Protein AF-J4UZ03-F1 (afdb_monomer_lite)

Foldseek 3Di:
DPVVVVVVVVVVVVVVPPDPPPPVPFPDKFWKWKDDFPDPDIWIWMWGHDPFKIKTFTQDPPPGTAKIWMAGLQQDIDIDGDPCPPVPPPSVVRSDNVVVVQVNCQSVQDFDWDDDPAWIWTHHSQSWIWIQGPPRGIMIMGTPDDPVVVVVVVDPPDDD

Secondary structure (DSSP, 8-state):
--HHHHHHHHHHHHHTT---------SEEEEEEEEETT-S-EEEEEEEEETTEEEEEEEETTTEEEEEEEEETTS-EEEEESSGGG----GGGG--HHHHHHHHHHHTT--EEEE-SSEEEEE-TTSEEEEEETTTEEEEEEEE--HHHHHHHTS-----

Sequence (160 aa):
MTKYYLLIFYFFLLVSCVSSSNFTKSELNYNAKIKIFDETDIIKSNISVFQNRIIIQFYEYIVGNLAKIELYDDGNILIDGIDIKNIDFEVNNFSNKKYFQVLNSCLRKNTEEYSDEKLSINCNDHGDINFDINDLGQIKIKLVISKKLERKDKTPSAAK

Structure (mmCIF, N/CA/C/O backbone):
data_AF-J4UZ03-F1
#
_entry.id   AF-J4UZ03-F1
#
loop_
_atom_site.group_PDB
_atom_site.id
_atom_site.type_symbol
_atom_site.label_atom_id
_atom_site.label_alt_id
_atom_site.label_comp_id
_atom_site.label_asym_id
_atom_site.label_entity_id
_atom_site.label_seq_id
_atom_site.pdbx_PDB_ins_code
_atom_site.Cartn_x
_atom_site.Cartn_y
_atom_site.Cartn_z
_atom_site.occupancy
_atom_site.B_iso_or_equiv
_atom_site.auth_seq_id
_atom_site.auth_comp_id
_atom_site.auth_asym_id
_atom_site.auth_atom_id
_atom_site.pdbx_PDB_model_num
ATOM 1 N N . MET A 1 1 ? 15.826 60.351 15.106 1.00 49.81 1 MET A N 1
ATOM 2 C CA . MET A 1 1 ? 16.074 59.120 14.318 1.00 49.81 1 MET A CA 1
ATOM 3 C C . MET A 1 1 ? 15.854 57.825 15.116 1.00 49.81 1 MET A C 1
ATOM 5 O O . MET A 1 1 ? 16.339 56.783 14.712 1.00 49.81 1 MET A O 1
ATOM 9 N N . THR A 1 2 ? 15.082 57.837 16.210 1.00 49.12 2 THR A N 1
ATOM 10 C CA . THR A 1 2 ? 14.921 56.661 17.098 1.00 49.12 2 THR A CA 1
ATOM 11 C C . THR A 1 2 ? 13.547 55.986 16.986 1.00 49.12 2 THR A C 1
ATOM 13 O O . THR A 1 2 ? 13.353 54.901 17.514 1.00 49.12 2 THR A O 1
ATOM 16 N N . LYS A 1 3 ? 12.588 56.600 16.273 1.00 44.41 3 LYS A N 1
ATOM 17 C CA . LYS A 1 3 ? 11.202 56.104 16.166 1.00 44.41 3 LYS A CA 1
ATOM 18 C C . LYS A 1 3 ? 10.984 55.035 15.082 1.00 44.41 3 LYS A C 1
ATOM 20 O O . LYS A 1 3 ? 10.017 54.294 15.175 1.00 44.41 3 LYS A O 1
ATOM 25 N N . TYR A 1 4 ? 11.881 54.911 14.098 1.00 49.69 4 TYR A N 1
ATOM 26 C CA . TYR A 1 4 ? 11.724 53.946 12.997 1.00 49.69 4 TYR A CA 1
ATOM 27 C C . TYR A 1 4 ? 12.296 52.552 13.306 1.00 49.69 4 TYR A C 1
ATOM 29 O O . TYR A 1 4 ? 11.812 51.563 12.766 1.00 49.69 4 TYR A O 1
ATOM 37 N N . TYR A 1 5 ? 13.260 52.444 14.229 1.00 52.75 5 TYR A N 1
ATOM 38 C CA . TYR A 1 5 ? 13.859 51.155 14.602 1.00 52.75 5 TYR A CA 1
ATOM 39 C C . TYR A 1 5 ? 12.892 50.244 15.374 1.00 52.75 5 TYR A C 1
ATOM 41 O O . TYR A 1 5 ? 12.889 49.036 15.159 1.00 52.75 5 TYR A O 1
ATOM 49 N N . LEU A 1 6 ? 12.013 50.821 16.204 1.00 51.47 6 LEU A N 1
ATOM 50 C CA . LEU A 1 6 ? 10.967 50.077 16.922 1.00 51.47 6 LEU A CA 1
ATOM 51 C C . LEU A 1 6 ? 9.916 49.478 15.974 1.00 51.47 6 LEU A C 1
ATOM 53 O O . LEU A 1 6 ? 9.405 48.392 16.229 1.00 51.47 6 LEU A O 1
ATOM 57 N N . LEU A 1 7 ? 9.638 50.152 14.855 1.00 53.47 7 LEU A N 1
ATOM 58 C CA . LEU A 1 7 ? 8.670 49.706 13.849 1.00 53.47 7 LEU A CA 1
ATOM 59 C C . LEU A 1 7 ? 9.213 48.544 13.002 1.00 53.47 7 LEU A C 1
ATOM 61 O O . LEU A 1 7 ? 8.476 47.612 12.694 1.00 53.47 7 LEU A O 1
ATOM 65 N N . ILE A 1 8 ? 10.516 48.549 12.705 1.00 57.62 8 ILE A N 1
ATOM 66 C CA . ILE A 1 8 ? 11.193 47.445 12.005 1.00 57.62 8 ILE A CA 1
ATOM 67 C C . ILE A 1 8 ? 11.285 46.204 12.907 1.00 57.62 8 ILE A C 1
ATOM 69 O O . ILE A 1 8 ? 11.026 45.092 12.448 1.00 57.62 8 ILE A O 1
ATOM 73 N N . PHE A 1 9 ? 11.569 46.379 14.203 1.00 53.56 9 PHE A N 1
ATOM 74 C CA . PHE A 1 9 ? 11.602 45.267 15.163 1.00 53.56 9 PHE A CA 1
ATOM 75 C C . PHE A 1 9 ? 10.222 44.620 15.375 1.00 53.56 9 PHE A C 1
ATOM 77 O O . PHE A 1 9 ? 10.131 43.401 15.509 1.00 53.56 9 PHE A O 1
ATOM 84 N N . TYR A 1 10 ? 9.143 45.411 15.348 1.00 53.78 10 TYR A N 1
ATOM 85 C CA . TYR A 1 10 ? 7.772 44.892 15.438 1.00 53.78 10 TYR A CA 1
ATOM 86 C C . TYR A 1 10 ? 7.358 44.117 14.177 1.00 53.78 10 TYR A C 1
ATOM 88 O O . TYR A 1 10 ? 6.651 43.116 14.272 1.00 53.78 10 TYR A O 1
ATOM 96 N N . PHE A 1 11 ? 7.853 44.522 13.000 1.00 54.53 11 PHE A N 1
ATOM 97 C CA . PHE A 1 11 ? 7.606 43.803 11.749 1.00 54.53 11 PHE A CA 1
ATOM 98 C C . PHE A 1 11 ? 8.261 42.412 11.763 1.00 54.53 11 PHE A C 1
ATOM 100 O O . PHE A 1 11 ? 7.598 41.431 11.445 1.00 54.53 11 PHE A O 1
ATOM 107 N N . PHE A 1 12 ? 9.511 42.283 12.229 1.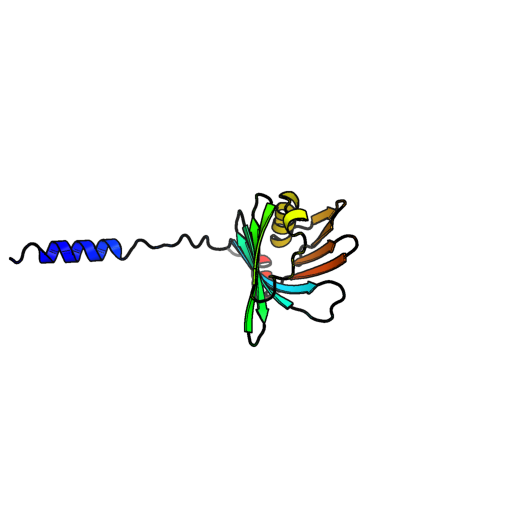00 53.38 12 PHE A N 1
ATOM 108 C CA . PHE A 1 12 ? 10.207 40.985 12.301 1.00 53.38 12 PHE A CA 1
ATOM 109 C C . PHE A 1 12 ? 9.586 39.987 13.299 1.00 53.38 12 PHE A C 1
ATOM 111 O O . PHE A 1 12 ? 9.639 38.774 13.070 1.00 53.38 12 PHE A O 1
ATOM 118 N N . LEU A 1 13 ? 8.941 40.469 14.367 1.00 52.00 13 LEU A N 1
ATOM 119 C CA . LEU A 1 13 ? 8.232 39.608 15.323 1.00 52.00 13 LEU A CA 1
ATOM 120 C C . LEU A 1 13 ? 6.932 39.017 14.749 1.00 52.00 13 LEU A C 1
ATOM 122 O O . LEU A 1 13 ? 6.543 37.924 15.153 1.00 52.00 13 LEU A O 1
ATOM 126 N N . LEU A 1 14 ? 6.294 39.680 13.776 1.00 49.75 14 LEU A N 1
ATOM 127 C CA . LEU A 1 14 ? 5.058 39.195 13.146 1.00 49.75 14 LEU A CA 1
ATOM 128 C C . LEU A 1 14 ? 5.301 38.213 11.986 1.00 49.75 14 LEU A C 1
ATOM 130 O O . LEU A 1 14 ? 4.436 37.384 11.715 1.00 49.75 14 LEU A O 1
ATOM 134 N N . VAL A 1 15 ? 6.470 38.241 11.331 1.00 51.41 15 VAL A N 1
ATOM 135 C CA . VAL A 1 15 ? 6.795 37.278 10.249 1.00 51.41 15 VAL A CA 1
ATOM 136 C C . VAL A 1 15 ? 7.343 35.948 10.789 1.00 51.41 15 VAL A C 1
ATOM 138 O O . VAL A 1 15 ? 7.344 34.941 10.088 1.00 51.41 15 VAL A O 1
ATOM 141 N N . SER A 1 16 ? 7.743 35.890 12.063 1.00 41.09 16 SER A N 1
ATOM 142 C CA . SER A 1 16 ? 8.306 34.673 12.672 1.00 41.09 16 SER A CA 1
ATOM 143 C C . SER A 1 16 ? 7.257 33.616 13.060 1.00 41.09 16 SER A C 1
ATOM 145 O O . SER A 1 16 ? 7.602 32.605 13.665 1.00 41.09 16 SER A O 1
ATOM 147 N N . CYS A 1 17 ? 5.980 33.813 12.710 1.00 52.84 17 CYS A N 1
ATOM 148 C CA . CYS A 1 17 ? 4.906 32.870 13.025 1.00 52.84 17 CYS A CA 1
ATOM 149 C C . CYS A 1 17 ? 3.931 32.652 11.857 1.00 52.84 17 CYS A C 1
ATOM 151 O O . CYS A 1 17 ? 2.730 32.560 12.068 1.00 52.84 17 CYS A O 1
ATOM 153 N N . VAL A 1 18 ? 4.411 32.568 10.611 1.00 51.94 18 VAL A N 1
ATOM 154 C CA . VAL A 1 18 ? 3.607 32.008 9.506 1.00 51.94 18 VAL A CA 1
ATOM 155 C C . VAL A 1 18 ? 4.496 31.184 8.575 1.00 51.94 18 VAL A C 1
ATOM 157 O O . VAL A 1 18 ? 4.802 31.554 7.449 1.00 51.94 18 VAL A O 1
ATOM 160 N N . SER A 1 19 ? 4.915 30.020 9.057 1.00 42.09 19 SER A N 1
ATOM 161 C CA . SER A 1 19 ? 5.016 28.843 8.191 1.00 42.09 19 SER A CA 1
ATOM 162 C C . SER A 1 19 ? 4.698 27.595 9.006 1.00 42.09 19 SER A C 1
ATOM 164 O O . SER A 1 19 ? 5.466 26.642 9.097 1.00 42.09 19 SER A O 1
ATOM 166 N N . SER A 1 20 ? 3.488 27.554 9.569 1.00 46.72 20 SER A N 1
ATOM 167 C CA . SER A 1 20 ? 2.803 26.269 9.625 1.00 46.72 20 SER A CA 1
ATOM 168 C C . SER A 1 20 ? 2.554 25.869 8.172 1.00 46.72 20 SER A C 1
ATOM 170 O O . SER A 1 20 ? 1.490 26.126 7.609 1.00 46.72 20 SER A O 1
ATOM 172 N N . SER A 1 21 ? 3.574 25.291 7.526 1.00 40.78 21 SER A N 1
ATOM 173 C CA . SER A 1 21 ? 3.307 24.348 6.452 1.00 40.78 21 SER A CA 1
ATOM 174 C C . SER A 1 21 ? 2.212 23.451 7.010 1.00 40.78 21 SER A C 1
ATOM 176 O O . SER A 1 21 ? 2.337 22.943 8.128 1.00 40.78 21 SER A O 1
ATOM 178 N N . ASN A 1 22 ? 1.079 23.387 6.317 1.00 35.69 22 ASN A N 1
ATOM 179 C CA . ASN A 1 22 ? 0.013 22.465 6.657 1.00 35.69 22 ASN A CA 1
ATOM 180 C C . ASN A 1 22 ? 0.575 21.060 6.432 1.00 35.69 22 ASN A C 1
ATOM 182 O O . ASN A 1 22 ? 0.292 20.413 5.429 1.00 35.69 22 ASN A O 1
ATOM 186 N N . PHE A 1 23 ? 1.417 20.601 7.355 1.00 43.50 23 PHE A N 1
ATOM 187 C CA . PHE A 1 23 ? 1.673 19.205 7.594 1.00 43.50 23 PHE A CA 1
ATOM 188 C C . PHE A 1 23 ? 0.330 18.708 8.099 1.00 43.50 23 PHE A C 1
ATOM 190 O O . PHE A 1 23 ? 0.036 18.737 9.296 1.00 43.50 23 PHE A O 1
ATOM 197 N N . THR A 1 24 ? -0.552 18.364 7.159 1.00 50.72 24 THR A N 1
ATOM 198 C CA . THR A 1 24 ? -1.700 17.523 7.452 1.00 50.72 24 THR A CA 1
ATOM 199 C C . THR A 1 24 ? -1.086 16.370 8.217 1.00 50.72 24 THR A C 1
ATOM 201 O O . THR A 1 24 ? -0.210 15.687 7.700 1.00 50.72 24 THR A O 1
ATOM 204 N N . LYS A 1 25 ? -1.376 16.260 9.510 1.00 61.06 25 LYS A N 1
ATOM 205 C CA . LYS A 1 25 ? -0.831 15.170 10.306 1.00 61.06 25 LYS A CA 1
ATOM 206 C C . LYS A 1 25 ? -1.493 13.910 9.770 1.00 61.06 25 LYS A C 1
ATOM 208 O O . LYS A 1 25 ? -2.712 13.894 9.626 1.00 61.06 25 LYS A O 1
ATOM 213 N N . SER A 1 26 ? -0.710 12.891 9.439 1.00 66.31 26 SER A N 1
ATOM 214 C CA . SER A 1 26 ? -1.286 11.612 9.034 1.00 66.31 26 SER A CA 1
ATOM 215 C C . SER A 1 26 ? -2.159 11.086 10.162 1.00 66.31 26 SER A C 1
ATOM 217 O O . SER A 1 26 ? -1.768 11.107 11.334 1.00 66.31 26 SER A O 1
ATOM 219 N N . GLU A 1 27 ? -3.358 10.646 9.799 1.00 81.12 27 GLU A N 1
ATOM 220 C CA . GLU A 1 27 ? -4.302 10.047 10.737 1.00 81.12 27 GLU A CA 1
ATOM 221 C C . GLU A 1 27 ? -3.740 8.729 11.262 1.00 81.12 27 GLU A C 1
ATOM 223 O O . GLU A 1 27 ? -3.836 8.435 12.453 1.00 81.12 27 GLU A O 1
ATOM 228 N N . LEU A 1 28 ? -3.106 7.961 10.372 1.00 87.25 28 LEU A N 1
ATOM 229 C CA . LEU A 1 28 ? -2.514 6.665 10.674 1.00 87.25 28 LEU A CA 1
ATOM 230 C C . LEU A 1 28 ? -1.108 6.586 10.081 1.00 87.25 28 LEU A C 1
ATOM 232 O O . LEU A 1 28 ? -0.855 7.079 8.982 1.00 87.25 28 LEU A O 1
ATOM 236 N N . ASN A 1 29 ? -0.195 5.948 10.812 1.00 88.94 29 ASN A N 1
ATOM 237 C CA . ASN A 1 29 ? 1.141 5.623 10.324 1.00 88.94 29 ASN A CA 1
ATOM 238 C C . ASN A 1 29 ? 1.479 4.185 10.691 1.00 88.94 29 AS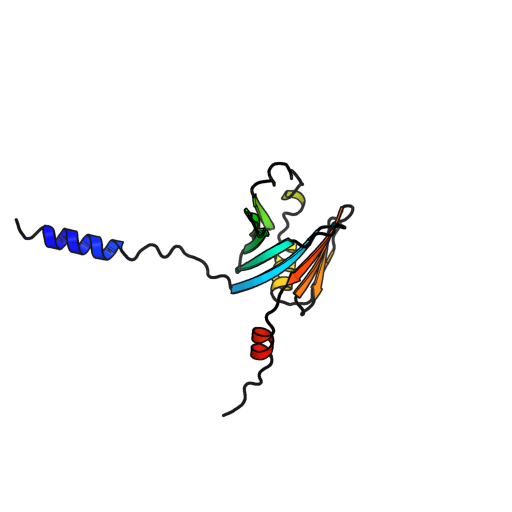N A C 1
ATOM 240 O O . ASN A 1 29 ? 1.387 3.802 11.861 1.00 88.94 29 ASN A O 1
ATOM 244 N N . TYR A 1 30 ? 1.928 3.424 9.704 1.00 89.19 30 TYR A N 1
ATOM 245 C CA . TYR A 1 30 ? 2.344 2.041 9.858 1.00 89.19 30 TYR A CA 1
ATOM 246 C C . TYR A 1 30 ? 3.777 1.880 9.383 1.00 89.19 30 TYR A C 1
ATOM 248 O O . TYR A 1 30 ? 4.157 2.419 8.353 1.00 89.19 30 TYR A O 1
ATOM 256 N N . ASN A 1 31 ? 4.559 1.077 10.094 1.00 90.81 31 ASN A N 1
ATOM 257 C CA . ASN A 1 31 ? 5.667 0.394 9.438 1.00 90.81 31 ASN A CA 1
ATOM 258 C C . ASN A 1 31 ? 5.082 -0.832 8.737 1.00 90.81 31 ASN A C 1
ATOM 260 O O . ASN A 1 31 ? 4.161 -1.448 9.271 1.00 90.81 31 ASN A O 1
ATOM 264 N N . ALA A 1 32 ? 5.599 -1.202 7.577 1.00 91.19 32 ALA A N 1
ATOM 265 C CA . ALA A 1 32 ? 5.113 -2.338 6.814 1.00 91.19 32 ALA A CA 1
ATOM 266 C C . ALA A 1 32 ? 6.268 -3.132 6.197 1.00 91.19 32 ALA A C 1
ATOM 268 O O . ALA A 1 32 ? 7.402 -2.661 6.065 1.00 91.19 32 ALA A O 1
ATOM 269 N N . LYS A 1 33 ? 5.964 -4.385 5.874 1.00 90.88 33 LYS A N 1
ATOM 270 C CA . LYS A 1 33 ? 6.811 -5.278 5.087 1.00 90.88 33 LYS A CA 1
ATOM 271 C C . LYS A 1 33 ? 6.068 -5.597 3.802 1.00 90.88 33 LYS A C 1
ATOM 273 O O . LYS A 1 33 ? 4.933 -6.064 3.876 1.00 90.88 33 LYS A O 1
ATOM 278 N N . ILE A 1 34 ? 6.698 -5.334 2.668 1.00 88.56 34 ILE A N 1
ATOM 279 C CA . ILE A 1 34 ? 6.119 -5.531 1.344 1.00 88.56 34 ILE A CA 1
ATOM 280 C C . ILE A 1 34 ? 6.921 -6.615 0.634 1.00 88.56 34 ILE A C 1
ATOM 282 O O . ILE A 1 34 ? 8.147 -6.543 0.575 1.00 88.56 34 ILE A O 1
ATOM 286 N N . LYS A 1 35 ? 6.217 -7.626 0.133 1.00 86.62 35 LYS A N 1
ATOM 287 C CA . LYS A 1 35 ? 6.746 -8.645 -0.772 1.00 86.62 35 LYS A CA 1
ATOM 288 C C . LYS A 1 35 ? 6.115 -8.416 -2.141 1.00 86.62 35 LYS A C 1
ATOM 290 O O . LYS A 1 35 ? 4.891 -8.310 -2.212 1.00 86.62 35 LYS A O 1
ATOM 295 N N . ILE A 1 36 ? 6.925 -8.323 -3.187 1.00 82.25 36 ILE A N 1
ATOM 296 C CA . ILE A 1 36 ? 6.466 -8.076 -4.557 1.00 82.25 36 ILE A CA 1
ATOM 297 C C . ILE A 1 36 ? 6.688 -9.358 -5.366 1.00 82.25 36 ILE A C 1
ATOM 299 O O . ILE A 1 36 ? 7.785 -9.904 -5.370 1.00 82.25 36 ILE A O 1
ATOM 303 N N . PHE A 1 37 ? 5.634 -9.853 -6.009 1.00 80.94 37 PHE A N 1
ATOM 304 C CA . PHE A 1 37 ? 5.628 -11.074 -6.817 1.00 80.94 37 PHE A CA 1
ATOM 305 C C . PHE A 1 37 ? 6.257 -12.284 -6.091 1.00 80.94 37 PHE A C 1
ATOM 307 O O . PHE A 1 37 ? 6.116 -12.463 -4.872 1.00 80.94 37 PHE A O 1
ATOM 314 N N . ASP A 1 38 ? 6.941 -13.140 -6.848 1.00 69.56 38 ASP A N 1
ATOM 315 C CA . ASP A 1 38 ? 7.650 -14.314 -6.338 1.00 69.56 38 ASP A CA 1
ATOM 316 C C . ASP A 1 38 ? 9.068 -14.002 -5.835 1.00 69.56 38 ASP A C 1
ATOM 318 O O . ASP A 1 38 ? 9.828 -14.920 -5.518 1.00 69.56 38 ASP A O 1
ATOM 322 N N . GLU A 1 39 ? 9.431 -12.724 -5.692 1.00 73.25 39 GLU A N 1
ATOM 323 C CA . GLU A 1 39 ? 10.748 -12.337 -5.190 1.00 73.25 39 GLU A CA 1
ATOM 324 C C . GLU A 1 39 ? 10.959 -12.804 -3.744 1.00 73.25 39 GLU A C 1
ATOM 326 O O . GLU A 1 39 ? 10.043 -12.837 -2.917 1.00 73.25 39 GLU A O 1
ATOM 331 N N . THR A 1 40 ? 12.190 -13.186 -3.409 1.00 71.31 40 THR A N 1
ATOM 332 C CA . THR A 1 40 ? 12.547 -13.581 -2.039 1.00 71.31 40 THR A CA 1
ATOM 333 C C . THR A 1 40 ? 12.655 -12.392 -1.095 1.00 71.31 40 THR A C 1
ATOM 335 O O . THR A 1 40 ? 12.542 -12.558 0.124 1.00 71.31 40 THR A O 1
ATOM 338 N N . ASP A 1 41 ? 12.866 -11.203 -1.648 1.00 76.62 41 ASP A N 1
ATOM 339 C CA . ASP A 1 41 ? 13.223 -10.027 -0.881 1.00 76.62 41 ASP A CA 1
ATOM 340 C C . ASP A 1 41 ? 11.990 -9.369 -0.258 1.00 76.62 41 ASP A C 1
ATOM 342 O O . ASP A 1 41 ? 10.912 -9.260 -0.844 1.00 76.62 41 ASP A O 1
ATOM 346 N N . ILE A 1 42 ? 12.146 -8.953 0.999 1.00 82.69 42 ILE A N 1
ATOM 347 C CA . ILE A 1 42 ? 11.108 -8.255 1.755 1.00 82.69 42 ILE A CA 1
ATOM 348 C C . ILE A 1 42 ? 11.555 -6.815 1.938 1.00 82.69 42 ILE A C 1
ATOM 350 O O . ILE A 1 42 ? 12.484 -6.528 2.701 1.00 82.69 42 ILE A O 1
ATOM 354 N N . ILE A 1 43 ? 10.830 -5.904 1.302 1.00 83.69 43 ILE A N 1
ATOM 355 C CA . ILE A 1 43 ? 11.117 -4.477 1.336 1.00 83.69 43 ILE A CA 1
ATOM 356 C C . ILE A 1 43 ? 10.422 -3.865 2.551 1.00 83.69 43 ILE A C 1
ATOM 358 O O . ILE A 1 43 ? 9.235 -4.091 2.807 1.00 83.69 43 ILE A O 1
ATOM 362 N N . LYS A 1 44 ? 11.162 -3.090 3.344 1.00 87.31 44 LYS A N 1
ATOM 363 C CA . LYS A 1 44 ? 10.589 -2.350 4.474 1.00 87.31 44 LYS A CA 1
ATOM 364 C C . LYS A 1 44 ? 10.029 -1.024 3.982 1.00 87.31 44 LYS A C 1
ATOM 366 O O . LYS A 1 44 ? 10.680 -0.314 3.217 1.00 87.31 44 LYS A O 1
ATOM 371 N N . SER A 1 45 ? 8.857 -0.662 4.483 1.00 88.38 45 SER A N 1
ATOM 372 C CA . SER A 1 45 ? 8.210 0.599 4.144 1.00 88.38 45 SER A CA 1
ATOM 373 C C . SER A 1 45 ? 7.538 1.256 5.346 1.00 88.38 45 SER A C 1
ATOM 375 O O . SER A 1 45 ? 7.340 0.645 6.401 1.00 88.38 45 SER A O 1
ATOM 377 N N . ASN A 1 46 ? 7.201 2.528 5.185 1.00 91.44 46 ASN A N 1
ATOM 378 C CA . ASN A 1 46 ? 6.315 3.278 6.058 1.00 91.44 46 ASN A CA 1
ATOM 379 C C . ASN A 1 46 ? 5.100 3.693 5.233 1.00 91.44 46 ASN A C 1
ATOM 381 O O . ASN A 1 46 ? 5.247 4.136 4.094 1.00 91.44 46 ASN A O 1
ATOM 385 N N . ILE A 1 47 ? 3.915 3.513 5.802 1.00 92.44 47 ILE A N 1
ATOM 386 C CA . ILE A 1 47 ? 2.648 3.867 5.179 1.00 92.44 47 ILE A CA 1
ATOM 387 C C . ILE A 1 47 ? 1.990 4.947 6.027 1.00 92.44 47 ILE A C 1
ATOM 389 O O . ILE A 1 47 ? 1.619 4.691 7.175 1.00 92.44 47 ILE A O 1
ATOM 393 N N . SER A 1 48 ? 1.818 6.132 5.453 1.00 93.06 48 SER A N 1
ATOM 394 C CA . SER A 1 48 ? 1.105 7.255 6.061 1.00 93.06 48 SER A CA 1
ATOM 395 C C . SER A 1 48 ? -0.248 7.442 5.387 1.00 93.06 48 SER A C 1
ATOM 397 O O . SER A 1 48 ? -0.321 7.617 4.172 1.00 93.06 48 SER A O 1
ATOM 399 N N . VAL A 1 49 ? -1.318 7.444 6.179 1.00 92.25 49 VAL A N 1
ATOM 400 C CA . VAL A 1 49 ? -2.697 7.586 5.696 1.00 92.25 49 VAL A CA 1
ATOM 401 C C . VAL A 1 49 ? -3.255 8.936 6.120 1.00 92.25 49 VAL A C 1
ATOM 403 O O . VAL A 1 49 ? -3.226 9.299 7.299 1.00 92.25 49 VAL A O 1
ATOM 406 N N . PHE A 1 50 ? -3.784 9.662 5.148 1.00 92.19 50 PHE A N 1
ATOM 407 C CA . PHE A 1 50 ? -4.505 10.920 5.287 1.00 92.19 50 PHE A CA 1
ATOM 408 C C . PHE A 1 50 ? -5.921 10.735 4.738 1.00 92.19 50 PHE A C 1
ATOM 410 O O . PHE A 1 50 ? -6.208 9.757 4.049 1.00 92.19 50 PHE A O 1
ATOM 417 N N . GLN A 1 51 ? -6.807 11.693 5.001 1.00 88.00 51 GLN A N 1
ATOM 418 C CA . GLN A 1 51 ? -8.184 11.645 4.511 1.00 88.00 51 GLN A CA 1
ATOM 419 C C . GLN A 1 51 ? -8.278 11.461 2.985 1.00 88.00 51 GLN A C 1
ATOM 421 O O . GLN A 1 51 ? -9.104 10.686 2.511 1.00 88.00 51 GLN A O 1
ATOM 426 N N . ASN A 1 52 ? -7.422 12.155 2.233 1.00 91.44 52 ASN A N 1
ATOM 427 C CA . ASN A 1 52 ? -7.455 12.229 0.771 1.00 91.44 52 ASN A CA 1
ATOM 428 C C . ASN A 1 52 ? -6.212 11.632 0.090 1.00 91.44 52 ASN A C 1
ATOM 430 O O . ASN A 1 52 ? -6.025 11.798 -1.112 1.00 91.44 52 ASN A O 1
ATOM 434 N N . ARG A 1 53 ? -5.311 11.009 0.860 1.00 93.81 53 ARG A N 1
ATOM 435 C CA . ARG A 1 53 ? -4.020 10.551 0.344 1.00 93.81 53 ARG A CA 1
ATOM 436 C C . ARG A 1 53 ? -3.453 9.395 1.156 1.00 93.81 53 ARG A C 1
ATOM 438 O O . ARG A 1 53 ? -3.552 9.386 2.379 1.00 93.81 53 ARG A O 1
ATOM 445 N N . ILE A 1 54 ? -2.778 8.472 0.490 1.00 93.62 54 ILE A N 1
ATOM 446 C CA . ILE A 1 54 ? -1.949 7.425 1.090 1.00 93.62 54 ILE A CA 1
ATOM 447 C C . ILE A 1 54 ? -0.530 7.604 0.560 1.00 93.62 54 ILE A C 1
ATOM 449 O O . ILE A 1 54 ? -0.343 7.777 -0.639 1.00 93.62 54 ILE A O 1
ATOM 453 N N . ILE A 1 55 ? 0.468 7.562 1.437 1.00 92.06 55 ILE A N 1
ATOM 454 C CA . ILE A 1 55 ? 1.884 7.606 1.058 1.00 92.06 55 ILE A CA 1
ATOM 455 C C . ILE A 1 55 ? 2.542 6.305 1.498 1.00 92.06 55 ILE A C 1
ATOM 457 O O . ILE A 1 55 ? 2.480 5.968 2.678 1.00 92.06 55 ILE A O 1
ATOM 461 N N . ILE A 1 56 ? 3.207 5.613 0.577 1.00 90.62 56 ILE A N 1
ATOM 462 C CA . ILE A 1 56 ? 4.035 4.434 0.838 1.00 90.62 56 ILE A CA 1
ATOM 463 C C . ILE A 1 56 ? 5.486 4.811 0.539 1.00 90.62 56 ILE A C 1
ATOM 465 O O . ILE A 1 56 ? 5.852 5.029 -0.612 1.00 90.62 56 ILE A O 1
ATOM 469 N N . GLN A 1 57 ? 6.314 4.897 1.575 1.00 89.44 57 GLN A N 1
ATOM 470 C CA . GLN A 1 57 ? 7.740 5.199 1.468 1.00 89.44 57 GLN A CA 1
ATOM 471 C C . GLN A 1 57 ? 8.548 3.920 1.694 1.00 89.44 57 GLN A C 1
ATOM 473 O O . GLN A 1 57 ? 8.433 3.303 2.751 1.00 89.44 57 GLN A O 1
ATOM 478 N N . PHE A 1 58 ? 9.372 3.529 0.727 1.00 85.19 58 PHE A N 1
ATOM 479 C CA . PHE A 1 58 ? 10.257 2.365 0.797 1.00 85.19 58 PHE A CA 1
ATOM 480 C C . PHE A 1 58 ? 11.660 2.775 1.251 1.00 85.19 58 PHE A C 1
ATOM 482 O O . PHE A 1 58 ? 12.158 3.839 0.863 1.00 85.19 58 PHE A O 1
ATOM 489 N N . TYR A 1 59 ? 12.303 1.915 2.046 1.00 79.88 59 TYR A N 1
ATOM 490 C CA . TYR A 1 59 ? 13.617 2.183 2.632 1.00 79.88 59 TYR A CA 1
ATOM 491 C C . TYR A 1 59 ? 14.592 1.024 2.435 1.00 79.88 59 TYR A C 1
ATOM 493 O O . TYR A 1 59 ? 14.230 -0.137 2.644 1.00 79.88 59 TYR A O 1
ATOM 501 N N . GLU A 1 60 ? 15.859 1.364 2.192 1.00 67.50 60 GLU A N 1
ATOM 502 C CA . GLU A 1 60 ? 16.994 0.450 2.340 1.00 67.50 60 GLU A CA 1
ATOM 503 C C . GLU A 1 60 ? 17.927 0.896 3.462 1.00 67.50 60 GLU A C 1
ATOM 505 O O . GLU A 1 60 ? 18.095 2.088 3.721 1.00 67.50 60 GLU A O 1
ATOM 510 N N . TYR A 1 61 ? 18.574 -0.073 4.115 1.00 53.81 61 TYR A N 1
ATOM 511 C CA . TYR A 1 61 ? 19.418 0.170 5.289 1.00 53.81 61 TYR A CA 1
ATOM 512 C C . TYR A 1 61 ? 20.610 1.099 5.003 1.00 53.81 61 TYR A C 1
ATOM 514 O O . TYR A 1 61 ? 21.054 1.809 5.901 1.00 53.81 61 TYR A O 1
ATOM 522 N N . ILE A 1 62 ? 21.121 1.097 3.768 1.00 54.00 62 ILE A N 1
ATOM 523 C CA . ILE A 1 62 ? 22.333 1.835 3.382 1.00 54.00 62 ILE A CA 1
ATOM 524 C C . ILE A 1 62 ? 21.994 3.124 2.619 1.00 54.00 62 ILE A C 1
ATOM 526 O O . ILE A 1 62 ? 22.658 4.140 2.809 1.00 54.00 62 ILE A O 1
ATOM 530 N N . VAL A 1 63 ? 20.956 3.098 1.779 1.00 55.50 63 VAL A N 1
ATOM 531 C CA . VAL A 1 63 ? 20.652 4.165 0.806 1.00 55.50 63 VAL A CA 1
ATOM 532 C C . VAL A 1 63 ? 19.619 5.174 1.337 1.00 55.50 63 VAL A C 1
ATOM 534 O O . VAL A 1 63 ? 19.536 6.299 0.850 1.00 55.50 63 VAL A O 1
ATOM 537 N N . GLY A 1 64 ? 18.854 4.823 2.378 1.00 62.25 64 GLY A N 1
ATOM 538 C CA . GLY A 1 64 ? 17.764 5.662 2.883 1.00 62.25 64 GLY A CA 1
ATOM 539 C C . GLY A 1 64 ? 16.478 5.484 2.067 1.00 62.25 64 GLY A C 1
ATOM 540 O O . GLY A 1 64 ? 16.067 4.353 1.813 1.00 62.25 64 GLY A O 1
ATOM 541 N N . ASN A 1 65 ? 15.808 6.586 1.709 1.00 63.50 65 ASN A N 1
ATOM 542 C CA . ASN A 1 65 ? 14.570 6.570 0.917 1.00 63.50 65 ASN A CA 1
ATOM 543 C C . ASN A 1 65 ? 14.847 6.070 -0.511 1.00 63.50 65 ASN A C 1
ATOM 545 O O . ASN A 1 65 ? 15.499 6.770 -1.281 1.00 63.50 65 ASN A O 1
ATOM 549 N N . LEU A 1 66 ? 14.311 4.903 -0.874 1.00 77.12 66 LEU A N 1
ATOM 550 C CA . LEU A 1 66 ? 14.461 4.328 -2.218 1.00 77.12 66 LEU A CA 1
ATOM 551 C C . LEU A 1 66 ? 13.422 4.875 -3.198 1.00 77.12 66 LEU A C 1
ATOM 553 O O . LEU A 1 66 ? 13.734 5.350 -4.291 1.00 77.12 66 LEU A O 1
ATOM 557 N N . ALA A 1 67 ? 12.168 4.770 -2.773 1.00 81.88 67 ALA A N 1
ATOM 558 C CA . ALA A 1 67 ? 10.989 4.980 -3.587 1.00 81.88 67 ALA A CA 1
ATOM 559 C C . ALA A 1 67 ? 9.854 5.503 -2.712 1.00 81.88 67 ALA A C 1
ATOM 561 O O . ALA A 1 67 ? 9.765 5.170 -1.526 1.00 81.88 67 ALA A O 1
ATOM 562 N N . LYS A 1 68 ? 8.968 6.293 -3.301 1.00 85.88 68 LYS A N 1
ATOM 563 C CA . LYS A 1 68 ? 7.772 6.839 -2.678 1.00 85.88 68 LYS A CA 1
ATOM 564 C C . LYS A 1 68 ? 6.620 6.724 -3.662 1.00 85.88 68 LYS A C 1
ATOM 566 O O . LYS A 1 68 ? 6.741 7.168 -4.796 1.00 85.88 68 LYS A O 1
ATOM 571 N N . ILE A 1 69 ? 5.514 6.152 -3.209 1.00 87.81 69 ILE A N 1
ATOM 572 C CA . ILE A 1 69 ? 4.254 6.101 -3.949 1.00 87.81 69 ILE A CA 1
ATOM 573 C C . ILE A 1 69 ? 3.235 6.941 -3.184 1.00 87.81 69 ILE A C 1
ATOM 575 O O . ILE A 1 69 ? 3.051 6.746 -1.982 1.00 87.81 69 ILE A O 1
ATOM 579 N N . GLU A 1 70 ? 2.568 7.863 -3.867 1.00 90.62 70 GLU A N 1
ATOM 580 C CA . GLU A 1 70 ? 1.429 8.616 -3.346 1.00 90.62 70 GLU A CA 1
ATOM 581 C C . GLU A 1 70 ? 0.173 8.227 -4.122 1.00 90.62 70 GLU A C 1
ATOM 583 O O . GLU A 1 70 ? 0.146 8.347 -5.341 1.00 90.62 70 GLU A O 1
ATOM 588 N N . LEU A 1 71 ? -0.868 7.777 -3.421 1.00 91.06 71 LEU A N 1
ATOM 589 C CA . LEU A 1 71 ? -2.191 7.530 -3.989 1.00 91.06 71 LEU A CA 1
ATOM 590 C C . LEU A 1 71 ? -3.165 8.579 -3.466 1.00 91.06 71 LEU A C 1
ATOM 592 O O . LEU A 1 71 ? -3.239 8.792 -2.254 1.00 91.06 71 LEU A O 1
ATOM 596 N N . TYR A 1 72 ? -3.930 9.189 -4.357 1.00 92.50 72 TYR A N 1
ATOM 597 C CA . TYR A 1 72 ? -4.912 10.222 -4.042 1.00 92.50 72 TYR A CA 1
ATOM 598 C C . TYR A 1 72 ? -6.342 9.682 -4.139 1.00 92.50 72 TYR A C 1
ATOM 600 O O . TYR A 1 72 ? -6.609 8.670 -4.789 1.00 92.50 72 TYR A O 1
ATOM 608 N N . ASP A 1 73 ? -7.276 10.352 -3.471 1.00 91.38 73 ASP A N 1
ATOM 609 C CA . ASP A 1 73 ? -8.686 9.953 -3.386 1.00 91.38 73 ASP A CA 1
ATOM 610 C C . ASP A 1 73 ? -9.489 10.104 -4.683 1.00 91.38 73 ASP A C 1
ATOM 612 O O . ASP A 1 73 ? -10.587 9.552 -4.811 1.00 91.38 73 ASP A O 1
ATOM 616 N N . ASP A 1 74 ? -8.938 10.819 -5.654 1.00 90.19 74 ASP A N 1
ATOM 617 C CA . ASP A 1 74 ? -9.402 10.862 -7.037 1.00 90.19 74 ASP A CA 1
ATOM 618 C C . ASP A 1 74 ? -8.898 9.673 -7.878 1.00 90.19 74 ASP A C 1
ATOM 620 O O . ASP A 1 74 ? -9.381 9.464 -8.990 1.00 90.19 74 ASP A O 1
ATOM 624 N N . GLY A 1 75 ? -8.005 8.846 -7.326 1.00 84.81 75 GLY A N 1
ATOM 625 C CA . GLY A 1 75 ? -7.394 7.698 -7.990 1.00 84.81 75 GLY A CA 1
ATOM 626 C C . GLY A 1 75 ? -6.042 7.994 -8.637 1.00 84.81 75 GLY A C 1
ATOM 627 O O . GLY A 1 75 ? -5.439 7.070 -9.180 1.00 84.81 75 GLY A O 1
ATOM 628 N N . ASN A 1 76 ? -5.543 9.232 -8.580 1.00 88.06 76 ASN A N 1
ATOM 629 C CA . ASN A 1 76 ? -4.228 9.568 -9.116 1.00 88.06 76 ASN A CA 1
ATOM 630 C C . ASN A 1 76 ? -3.114 8.891 -8.313 1.00 88.06 76 ASN A C 1
ATOM 632 O O . ASN A 1 76 ? -3.194 8.766 -7.087 1.00 88.06 76 ASN A O 1
ATOM 636 N N . ILE A 1 77 ? -2.057 8.476 -9.012 1.00 86.62 77 ILE A N 1
ATOM 637 C CA . ILE A 1 77 ? -0.885 7.837 -8.415 1.00 86.62 77 ILE A CA 1
ATOM 638 C C . ILE A 1 77 ? 0.358 8.610 -8.853 1.00 86.62 77 ILE A C 1
ATOM 640 O O . ILE A 1 77 ? 0.573 8.818 -10.045 1.00 86.62 77 ILE A O 1
ATOM 644 N N . LEU A 1 78 ? 1.179 9.028 -7.893 1.00 86.12 78 LEU A N 1
ATOM 645 C CA . LEU A 1 78 ? 2.489 9.629 -8.133 1.00 86.12 78 LEU A CA 1
ATOM 646 C C . LEU A 1 78 ? 3.570 8.701 -7.601 1.00 86.12 78 LEU A C 1
ATOM 648 O O . LEU A 1 78 ? 3.423 8.136 -6.516 1.00 86.12 78 LEU A O 1
ATOM 652 N N . ILE A 1 79 ? 4.656 8.555 -8.354 1.00 82.00 79 ILE A N 1
ATOM 653 C CA . ILE A 1 79 ? 5.783 7.721 -7.955 1.00 82.00 79 ILE A CA 1
ATOM 654 C C . ILE A 1 79 ? 7.083 8.505 -8.115 1.00 82.00 79 ILE A C 1
ATOM 656 O O . ILE A 1 79 ? 7.405 8.961 -9.207 1.00 82.00 79 ILE A O 1
ATOM 660 N N . ASP A 1 80 ? 7.845 8.602 -7.028 1.00 79.62 80 ASP A N 1
ATOM 661 C CA . ASP A 1 80 ? 9.161 9.239 -6.975 1.00 79.62 80 ASP A CA 1
ATOM 662 C C . ASP A 1 80 ? 10.210 8.223 -6.497 1.00 79.62 80 ASP A C 1
ATOM 664 O O . ASP A 1 80 ? 9.983 7.509 -5.521 1.00 79.62 80 ASP A O 1
ATOM 668 N N . GLY A 1 81 ? 11.388 8.151 -7.121 1.00 69.25 81 GLY A N 1
ATOM 669 C CA . GLY A 1 81 ? 12.461 7.256 -6.665 1.00 69.25 81 GLY A CA 1
ATOM 670 C C . GLY A 1 81 ? 13.683 7.219 -7.579 1.00 69.25 81 GLY A C 1
ATOM 671 O O . GLY A 1 81 ? 13.627 7.668 -8.724 1.00 69.25 81 GLY A O 1
ATOM 672 N N . ILE A 1 82 ? 14.797 6.698 -7.053 1.00 57.22 82 ILE A N 1
ATOM 673 C CA . ILE A 1 82 ? 16.124 6.766 -7.696 1.00 57.22 82 ILE A CA 1
ATOM 674 C C . ILE A 1 82 ? 16.223 5.849 -8.934 1.00 57.22 82 ILE A C 1
ATOM 676 O O . ILE A 1 82 ? 16.901 6.225 -9.886 1.00 57.22 82 ILE A O 1
ATOM 680 N N . ASP A 1 83 ? 15.471 4.739 -8.981 1.00 53.31 83 ASP A N 1
ATOM 681 C CA . ASP A 1 83 ? 15.548 3.723 -10.057 1.00 53.31 83 ASP A CA 1
ATOM 682 C C . ASP A 1 83 ? 14.226 3.450 -10.807 1.00 53.31 83 ASP A C 1
ATOM 684 O O . ASP A 1 83 ? 14.137 2.570 -11.659 1.00 53.31 83 ASP A O 1
ATOM 688 N N . ILE A 1 84 ? 13.175 4.228 -10.545 1.00 51.47 84 ILE A N 1
ATOM 689 C CA . ILE A 1 84 ? 11.826 3.962 -11.089 1.00 51.47 84 ILE A CA 1
ATOM 690 C C . ILE A 1 84 ? 11.651 4.554 -12.497 1.00 51.47 84 ILE A C 1
ATOM 692 O O . ILE A 1 84 ? 10.681 4.262 -13.181 1.00 51.47 84 ILE A O 1
ATOM 696 N N . LYS A 1 85 ? 12.614 5.342 -12.994 1.00 43.56 85 LYS A N 1
ATOM 697 C CA . LYS A 1 85 ? 12.530 5.977 -14.325 1.00 43.56 85 LYS A CA 1
ATOM 698 C C . LYS A 1 85 ? 12.429 4.986 -15.495 1.00 43.56 85 LYS A C 1
ATOM 700 O O . LYS A 1 85 ? 12.035 5.405 -16.575 1.00 43.56 85 LYS A O 1
ATOM 705 N N . ASN A 1 86 ? 12.763 3.711 -15.278 1.00 40.53 86 ASN A N 1
ATOM 706 C CA . ASN A 1 86 ? 12.592 2.629 -16.255 1.00 40.53 86 ASN A CA 1
ATOM 707 C C . ASN A 1 86 ? 11.400 1.707 -15.948 1.00 40.53 86 ASN A C 1
ATOM 709 O O . ASN A 1 86 ? 11.112 0.802 -16.727 1.00 40.53 86 ASN A O 1
ATOM 713 N N . ILE A 1 87 ? 10.697 1.928 -14.836 1.00 47.16 87 ILE A N 1
ATOM 714 C CA . ILE A 1 87 ? 9.402 1.308 -14.557 1.00 47.16 87 ILE A CA 1
ATOM 715 C C . ILE A 1 87 ? 8.366 2.201 -15.244 1.00 47.16 87 ILE A C 1
ATOM 717 O O . ILE A 1 87 ? 7.587 2.907 -14.611 1.00 47.16 87 ILE A O 1
ATOM 721 N N . ASP A 1 88 ? 8.359 2.154 -16.576 1.00 42.38 88 ASP A N 1
ATOM 722 C CA . ASP A 1 88 ? 7.289 2.683 -17.437 1.00 42.38 88 ASP A CA 1
ATOM 723 C C . ASP A 1 88 ? 6.041 1.775 -17.338 1.00 42.38 88 ASP A C 1
ATOM 725 O O . ASP A 1 88 ? 5.326 1.497 -18.298 1.00 42.38 88 ASP A O 1
ATOM 729 N N . PHE A 1 89 ? 5.817 1.220 -16.147 1.00 47.38 89 PHE A N 1
ATOM 730 C CA . PHE A 1 89 ? 4.835 0.191 -15.883 1.00 47.38 89 PHE A CA 1
ATOM 731 C C . PHE A 1 89 ? 3.509 0.863 -15.617 1.00 47.38 89 PHE A C 1
ATOM 733 O O . PHE A 1 89 ? 3.123 0.992 -14.465 1.00 47.38 89 PHE A O 1
ATOM 740 N N . GLU A 1 90 ? 2.871 1.364 -16.674 1.00 54.97 90 GLU A N 1
ATOM 741 C CA . GLU A 1 90 ? 1.422 1.548 -16.783 1.00 54.97 90 GLU A CA 1
ATOM 742 C C . GLU A 1 90 ? 0.696 1.952 -15.481 1.00 54.97 90 GLU A C 1
ATOM 744 O O . GLU A 1 90 ? -0.391 1.469 -15.179 1.00 54.97 90 GLU A O 1
ATOM 749 N N . VAL A 1 91 ? 1.271 2.847 -14.673 1.00 58.59 91 VAL A N 1
ATOM 750 C CA . VAL A 1 91 ? 0.723 3.192 -13.349 1.00 58.59 91 VAL A CA 1
ATOM 751 C C . VAL A 1 91 ? -0.657 3.824 -13.527 1.00 58.59 91 VAL A C 1
ATOM 753 O O . VAL A 1 91 ? -1.580 3.582 -12.750 1.00 58.59 91 VAL A O 1
ATOM 756 N N . ASN A 1 92 ? -0.814 4.542 -14.641 1.00 59.50 92 ASN A N 1
ATOM 757 C CA . ASN A 1 92 ? -2.073 5.092 -15.123 1.00 59.50 92 ASN A CA 1
ATOM 758 C C . ASN A 1 92 ? -3.153 4.018 -15.346 1.00 59.50 92 ASN A C 1
ATOM 760 O O . ASN A 1 92 ? -4.332 4.300 -15.147 1.00 59.50 92 ASN A O 1
ATOM 764 N N . ASN A 1 93 ? -2.793 2.776 -15.699 1.00 64.00 93 ASN A N 1
ATOM 765 C CA . ASN A 1 93 ? -3.763 1.684 -15.847 1.00 64.00 93 ASN A CA 1
ATOM 766 C C . ASN A 1 93 ? -4.359 1.248 -14.506 1.00 64.00 93 ASN A C 1
ATOM 768 O O . ASN A 1 93 ? -5.439 0.646 -14.497 1.00 64.00 93 ASN A O 1
ATOM 772 N N . PHE A 1 94 ? -3.707 1.610 -13.399 1.00 69.88 94 PHE A N 1
ATOM 773 C CA . PHE A 1 94 ? -4.174 1.391 -12.037 1.00 69.88 94 PHE A CA 1
ATOM 774 C C . PHE A 1 94 ? -4.714 2.662 -11.368 1.00 69.88 94 PHE A C 1
ATOM 776 O O . PHE A 1 94 ? -5.119 2.611 -10.205 1.00 69.88 94 PHE A O 1
ATOM 783 N N . SER A 1 95 ? -4.785 3.793 -12.081 1.00 76.94 95 SER A N 1
ATOM 784 C CA . SER A 1 95 ? -5.418 5.009 -11.570 1.00 76.94 95 SER A CA 1
ATOM 785 C C . SER A 1 95 ? -6.935 4.839 -11.503 1.00 76.94 95 SER A C 1
ATOM 787 O O . SER A 1 95 ? -7.664 5.074 -12.465 1.00 76.94 95 SER A O 1
ATOM 789 N N . ASN A 1 96 ? -7.419 4.387 -10.348 1.00 82.31 96 ASN A N 1
ATOM 790 C CA . ASN A 1 96 ? -8.832 4.142 -10.100 1.00 82.31 96 ASN A CA 1
ATOM 791 C C . ASN A 1 96 ? -9.189 4.537 -8.665 1.00 82.31 96 ASN A C 1
ATOM 793 O O . ASN A 1 96 ? -8.661 3.997 -7.689 1.00 82.31 96 ASN A O 1
ATOM 797 N N . LYS A 1 97 ? -10.158 5.447 -8.527 1.00 90.00 97 LYS A N 1
ATOM 798 C CA . LYS A 1 97 ? -10.691 5.889 -7.232 1.00 90.00 97 LYS A CA 1
ATOM 799 C C . LYS A 1 97 ? -11.166 4.727 -6.356 1.00 90.00 97 LYS A C 1
ATOM 801 O O . LYS A 1 97 ? -11.049 4.788 -5.131 1.00 90.00 97 LYS A O 1
ATOM 806 N N . LYS A 1 98 ? -11.689 3.655 -6.956 1.00 90.94 98 LYS A N 1
ATOM 807 C CA . LYS A 1 98 ? -12.138 2.476 -6.212 1.00 90.94 98 LYS A CA 1
ATOM 808 C C . LYS A 1 98 ? -10.973 1.772 -5.514 1.00 90.94 98 LYS A C 1
ATOM 810 O O . LYS A 1 98 ? -11.141 1.354 -4.372 1.00 90.94 98 LYS A O 1
ATOM 815 N N . TYR A 1 99 ? -9.792 1.720 -6.130 1.00 89.81 99 TYR A N 1
ATOM 816 C CA . TYR A 1 99 ? -8.608 1.113 -5.513 1.00 89.81 99 TYR A CA 1
ATOM 817 C C . TYR A 1 99 ? -8.149 1.919 -4.305 1.00 89.81 99 TYR A C 1
ATOM 819 O O . TYR A 1 99 ? -7.874 1.337 -3.258 1.00 89.81 99 TYR A O 1
ATOM 827 N N . PHE A 1 100 ? -8.159 3.254 -4.406 1.00 91.25 100 PHE A N 1
ATOM 828 C CA . PHE A 1 100 ? -7.899 4.116 -3.254 1.00 91.25 100 PHE A CA 1
ATOM 829 C C . PHE A 1 100 ? -8.887 3.837 -2.116 1.00 91.25 100 PHE A C 1
ATOM 831 O O . PHE A 1 100 ? -8.474 3.668 -0.972 1.00 91.25 100 PHE A O 1
ATOM 838 N N . GLN A 1 101 ? -10.188 3.767 -2.415 1.00 92.81 101 GLN A N 1
ATOM 839 C CA . GLN A 1 101 ? -11.218 3.527 -1.400 1.00 92.81 101 GLN A CA 1
ATOM 84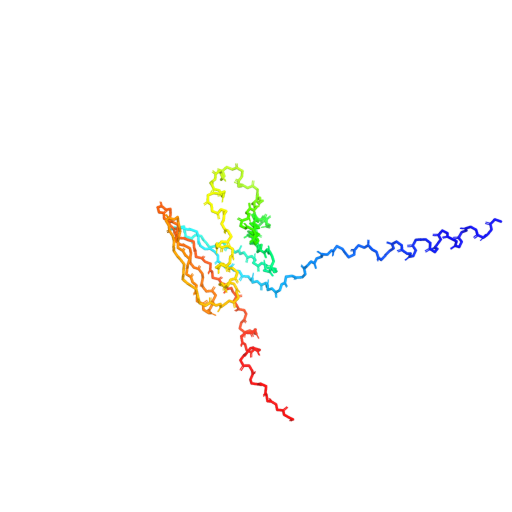0 C C . GLN A 1 101 ? -11.013 2.195 -0.675 1.00 92.81 101 GLN A C 1
ATOM 842 O O . GLN A 1 101 ? -11.040 2.166 0.556 1.00 92.81 101 GLN A O 1
ATOM 847 N N . VAL A 1 102 ? -10.786 1.116 -1.430 1.00 93.94 102 VAL A N 1
ATOM 848 C CA . VAL A 1 102 ? -10.563 -0.224 -0.871 1.00 93.94 102 VAL A CA 1
ATOM 849 C C . VAL A 1 102 ? -9.279 -0.243 -0.046 1.00 93.94 102 VAL A C 1
ATOM 851 O O . VAL A 1 102 ? -9.307 -0.647 1.114 1.00 93.94 102 VAL A O 1
ATOM 854 N N . LEU A 1 103 ? -8.171 0.284 -0.576 1.00 93.69 103 LEU A N 1
ATOM 855 C CA . LEU A 1 103 ? -6.900 0.326 0.146 1.00 93.69 103 LEU A CA 1
ATOM 856 C C . LEU A 1 103 ? -6.977 1.182 1.418 1.00 93.69 103 LEU A C 1
ATOM 858 O O . LEU A 1 103 ? -6.463 0.782 2.461 1.00 93.69 103 LEU A O 1
ATOM 862 N N . ASN A 1 104 ? -7.645 2.335 1.372 1.00 93.44 104 ASN A N 1
ATOM 863 C CA . ASN A 1 104 ? -7.864 3.174 2.551 1.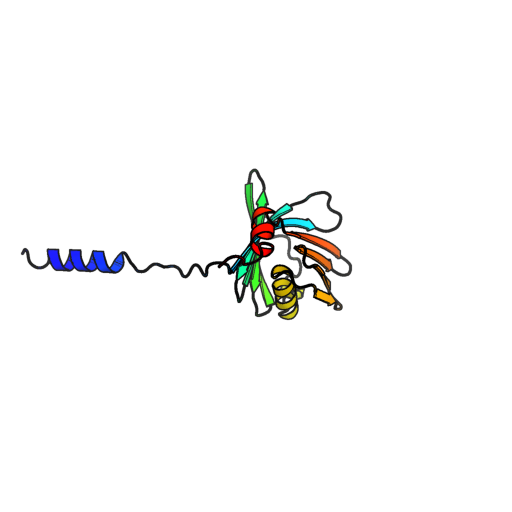00 93.44 104 ASN A CA 1
ATOM 864 C C . ASN A 1 104 ? -8.700 2.438 3.613 1.00 93.44 104 ASN A C 1
ATOM 866 O O . ASN A 1 104 ? -8.400 2.537 4.802 1.00 93.44 104 ASN A O 1
ATOM 870 N N . SER A 1 105 ? -9.713 1.668 3.200 1.00 93.00 105 SER A N 1
ATOM 871 C CA . SER A 1 105 ? -10.509 0.836 4.112 1.00 93.00 105 SER A CA 1
ATOM 872 C C . SER A 1 105 ? -9.663 -0.283 4.740 1.00 93.00 105 SER A C 1
ATOM 874 O O . SER A 1 105 ? -9.641 -0.427 5.966 1.00 93.00 105 SER A O 1
ATOM 876 N N . CYS A 1 106 ? -8.851 -0.980 3.937 1.00 93.94 106 CYS A N 1
ATOM 877 C CA . CYS A 1 106 ? -7.895 -1.984 4.410 1.00 93.94 106 CYS A CA 1
ATOM 878 C C . CYS A 1 106 ? -6.890 -1.419 5.421 1.00 93.94 106 CYS A C 1
ATOM 880 O O . CYS A 1 106 ? -6.646 -2.011 6.472 1.00 93.94 106 CYS A O 1
ATOM 882 N N . LEU A 1 107 ? -6.323 -0.239 5.152 1.00 93.38 107 LEU A N 1
ATOM 883 C CA . LEU A 1 107 ? -5.377 0.417 6.061 1.00 93.38 107 LEU A CA 1
ATOM 884 C C . LEU A 1 107 ? -6.039 0.875 7.366 1.00 93.38 107 LEU A C 1
ATOM 886 O O . LEU A 1 107 ? -5.360 1.019 8.380 1.00 93.38 107 LEU A O 1
ATOM 890 N N . ARG A 1 108 ? -7.365 1.041 7.376 1.00 90.81 108 ARG A N 1
ATOM 891 C CA . ARG A 1 108 ? -8.170 1.258 8.587 1.00 90.81 108 ARG A CA 1
ATOM 892 C C . ARG A 1 108 ? -8.576 -0.044 9.286 1.00 90.81 108 ARG A C 1
ATOM 894 O O . ARG A 1 108 ? -9.294 0.020 10.280 1.00 90.81 108 ARG A O 1
ATOM 901 N N . LYS A 1 109 ? -8.036 -1.189 8.846 1.00 88.25 109 LYS A N 1
ATOM 902 C CA . LYS A 1 109 ? -8.258 -2.542 9.387 1.00 88.25 109 LYS A CA 1
ATOM 903 C C . LYS A 1 109 ? -9.687 -3.062 9.199 1.00 88.25 109 LYS A C 1
ATOM 905 O O . LYS A 1 109 ? -10.136 -3.906 9.971 1.00 88.25 109 LYS A O 1
ATOM 910 N N . ASN A 1 110 ? -10.398 -2.579 8.182 1.00 88.94 110 ASN A N 1
ATOM 911 C CA . ASN A 1 110 ? -11.628 -3.228 7.743 1.00 88.94 110 ASN A CA 1
ATOM 912 C C . ASN A 1 110 ? -11.275 -4.449 6.889 1.00 88.94 110 ASN A C 1
ATOM 914 O O . ASN A 1 110 ? -10.313 -4.412 6.124 1.00 88.94 110 ASN A O 1
ATOM 918 N N . THR A 1 111 ? -12.053 -5.522 7.024 1.00 93.19 111 THR A N 1
ATOM 919 C CA . THR A 1 111 ? -11.957 -6.663 6.107 1.00 93.19 111 THR A CA 1
ATOM 920 C C . THR A 1 111 ? -12.646 -6.284 4.806 1.00 93.19 111 THR A C 1
ATOM 922 O O . THR A 1 111 ? -13.821 -5.922 4.822 1.00 93.19 111 THR A O 1
ATOM 925 N N . GLU A 1 112 ? -11.914 -6.350 3.701 1.00 93.94 112 GLU A N 1
ATOM 926 C CA . GLU A 1 112 ? -12.410 -6.000 2.372 1.00 93.94 112 GLU A CA 1
ATOM 927 C C . GLU A 1 112 ? -12.000 -7.074 1.373 1.00 93.94 112 GLU A C 1
ATOM 929 O O . GLU A 1 112 ? -10.923 -7.669 1.475 1.00 93.94 112 GLU A O 1
ATOM 934 N N . GLU A 1 113 ? -12.857 -7.268 0.380 1.00 95.00 113 GLU A N 1
ATOM 935 C CA . GLU A 1 113 ? -12.594 -8.094 -0.786 1.00 95.00 113 GLU A CA 1
ATOM 936 C C . GLU A 1 113 ? -13.107 -7.346 -2.018 1.00 95.00 113 GLU A C 1
ATOM 938 O O . GLU A 1 113 ? -14.264 -6.924 -2.087 1.00 95.00 113 GLU A O 1
ATOM 943 N N . TYR A 1 114 ? -12.218 -7.130 -2.978 1.00 93.94 114 TYR A N 1
ATOM 944 C CA . TYR A 1 114 ? -12.500 -6.450 -4.231 1.00 93.94 114 TYR A CA 1
ATOM 945 C C . TYR A 1 114 ? -11.797 -7.181 -5.367 1.00 93.94 114 TYR A C 1
ATOM 947 O O . TYR A 1 114 ? -10.659 -7.614 -5.214 1.00 93.94 114 TYR A O 1
ATOM 955 N N . SER A 1 115 ? -12.446 -7.284 -6.521 1.00 93.00 115 SER A N 1
ATOM 956 C CA . SER A 1 115 ? -11.843 -7.855 -7.720 1.00 93.00 115 SER A CA 1
ATOM 957 C C . SER A 1 115 ? -12.461 -7.246 -8.969 1.00 93.00 115 SER A C 1
ATOM 959 O O . SER A 1 115 ? -13.672 -7.019 -9.026 1.00 93.00 115 SER A O 1
ATOM 961 N N . ASP A 1 116 ? -11.615 -6.993 -9.960 1.00 90.94 116 ASP A N 1
ATOM 962 C CA . ASP A 1 116 ? -12.003 -6.683 -11.327 1.00 90.94 116 ASP A CA 1
ATOM 963 C C . ASP A 1 116 ? -11.074 -7.372 -12.339 1.00 90.94 116 ASP A C 1
ATOM 965 O O . ASP A 1 116 ? -10.303 -8.274 -12.006 1.00 90.94 116 ASP A O 1
ATOM 969 N N . GLU A 1 117 ? -11.185 -6.968 -13.603 1.00 87.38 117 GLU A N 1
ATOM 970 C CA . GLU A 1 117 ? -10.413 -7.520 -14.716 1.00 87.38 117 GLU A CA 1
ATOM 971 C C . GLU A 1 117 ? -8.901 -7.254 -14.631 1.00 87.38 117 GLU A C 1
ATOM 973 O O . GLU A 1 117 ? -8.137 -7.935 -15.312 1.00 87.38 117 GLU A O 1
ATOM 978 N N . LYS A 1 118 ? -8.450 -6.297 -13.811 1.00 85.75 118 LYS A N 1
ATOM 979 C CA . LYS A 1 118 ? -7.035 -5.911 -13.694 1.00 85.75 118 LYS A CA 1
ATOM 980 C C . LYS A 1 118 ? -6.398 -6.456 -12.428 1.00 85.75 118 LYS A C 1
ATOM 982 O O . LYS A 1 118 ? -5.250 -6.895 -12.464 1.00 85.75 118 LYS A O 1
ATOM 987 N N . LEU A 1 119 ? -7.104 -6.371 -11.302 1.00 88.94 119 LEU A N 1
ATOM 988 C CA . LEU A 1 119 ? -6.568 -6.816 -10.024 1.00 88.94 119 LEU A CA 1
ATOM 989 C C . LEU A 1 119 ? -7.642 -7.286 -9.047 1.00 88.94 119 LEU A C 1
ATOM 991 O O . LEU A 1 119 ? -8.827 -6.966 -9.153 1.00 88.94 119 LEU A O 1
ATOM 995 N N . SER A 1 120 ? -7.192 -8.000 -8.024 1.00 91.62 120 SER A N 1
ATOM 996 C CA . SER A 1 120 ? -7.950 -8.237 -6.804 1.00 91.62 120 SER A CA 1
ATOM 997 C C . SER A 1 120 ? -7.212 -7.683 -5.590 1.00 91.62 120 SER A C 1
ATOM 999 O O . SER A 1 120 ? -5.984 -7.665 -5.541 1.00 91.62 120 SER A O 1
ATOM 1001 N N . ILE A 1 121 ? -7.972 -7.190 -4.614 1.00 93.62 121 ILE A N 1
ATOM 1002 C CA . ILE A 1 121 ? -7.480 -6.709 -3.325 1.00 93.62 121 ILE A CA 1
ATOM 1003 C C . ILE A 1 121 ? -8.258 -7.449 -2.251 1.00 93.62 121 ILE A C 1
ATOM 1005 O O . ILE A 1 121 ? -9.487 -7.384 -2.218 1.00 93.62 121 ILE A O 1
ATOM 1009 N N . ASN A 1 122 ? -7.550 -8.105 -1.342 1.00 95.19 122 ASN A N 1
ATOM 1010 C CA . ASN A 1 122 ? -8.142 -8.617 -0.116 1.00 95.19 122 ASN A CA 1
ATOM 1011 C C . ASN A 1 122 ? -7.334 -8.166 1.094 1.00 95.19 122 ASN A C 1
ATOM 1013 O O . ASN A 1 122 ? -6.117 -7.975 1.022 1.00 95.19 122 ASN A O 1
ATOM 1017 N N . CYS A 1 123 ? -8.013 -7.972 2.216 1.00 95.81 123 CYS A N 1
ATOM 1018 C CA . CYS A 1 123 ? -7.349 -7.641 3.465 1.00 95.81 123 CYS A CA 1
ATOM 1019 C C . CYS A 1 123 ? -8.143 -8.107 4.677 1.00 95.81 123 CYS A C 1
ATOM 1021 O O . CYS A 1 123 ? -9.360 -8.276 4.617 1.00 95.81 123 CYS A O 1
ATOM 1023 N N . ASN A 1 124 ? -7.436 -8.305 5.787 1.00 92.25 124 ASN A N 1
ATOM 1024 C CA . ASN A 1 124 ? -8.021 -8.692 7.067 1.00 92.25 124 ASN A CA 1
ATOM 1025 C C . ASN A 1 124 ? -7.865 -7.591 8.129 1.00 92.25 124 ASN A C 1
ATOM 1027 O O . ASN A 1 124 ? -7.129 -6.612 7.971 1.00 92.25 124 ASN A O 1
ATOM 1031 N N . ASP A 1 125 ? -8.527 -7.787 9.265 1.00 89.00 125 ASP A N 1
ATOM 1032 C CA . ASP A 1 125 ? -8.456 -6.903 10.433 1.00 89.00 125 ASP A CA 1
ATOM 1033 C C . ASP A 1 125 ? -7.094 -6.939 11.164 1.00 89.00 125 ASP A C 1
ATOM 1035 O O . ASP A 1 125 ? -6.833 -6.135 12.065 1.00 89.00 125 ASP A O 1
ATOM 1039 N N . HIS A 1 126 ? -6.192 -7.840 10.763 1.00 87.75 126 HIS A N 1
ATOM 1040 C CA . HIS A 1 126 ? -4.821 -7.956 11.266 1.00 87.75 126 HIS A CA 1
ATOM 1041 C C . HIS A 1 126 ? -3.804 -7.129 10.465 1.00 87.75 126 HIS A C 1
ATOM 1043 O O . HIS A 1 126 ? -2.632 -7.067 10.845 1.00 87.75 126 HIS A O 1
ATOM 1049 N N . GLY A 1 127 ? -4.238 -6.452 9.398 1.00 87.25 127 GLY A N 1
ATOM 1050 C CA . GLY A 1 127 ? -3.365 -5.624 8.567 1.00 87.25 127 GLY A CA 1
ATOM 1051 C C . GLY A 1 127 ? -2.499 -6.430 7.601 1.00 87.25 127 GLY A C 1
ATOM 1052 O O . GLY A 1 127 ? -1.420 -5.971 7.225 1.00 87.25 127 GLY A O 1
ATOM 1053 N N . ASP A 1 128 ? -2.945 -7.623 7.212 1.00 93.12 128 ASP A N 1
ATOM 1054 C CA . ASP A 1 128 ? -2.440 -8.288 6.016 1.00 93.12 128 ASP A CA 1
ATOM 1055 C C . ASP A 1 128 ? -3.294 -7.835 4.823 1.00 93.12 128 ASP A C 1
ATOM 1057 O O . ASP A 1 128 ? -4.521 -7.925 4.865 1.00 93.12 128 ASP A O 1
ATOM 1061 N N . ILE A 1 129 ? -2.643 -7.323 3.780 1.00 95.06 129 ILE A N 1
ATOM 1062 C CA . ILE A 1 129 ? -3.263 -6.833 2.545 1.00 95.06 129 ILE A CA 1
ATOM 1063 C C . ILE A 1 129 ? -2.578 -7.544 1.381 1.00 95.06 129 ILE A C 1
ATOM 1065 O O . ILE A 1 129 ? -1.352 -7.489 1.264 1.00 95.06 129 ILE A O 1
ATOM 1069 N N . ASN A 1 130 ? -3.348 -8.189 0.513 1.00 94.12 130 ASN A N 1
ATOM 1070 C CA . ASN A 1 130 ? -2.838 -8.832 -0.689 1.00 94.12 130 ASN A CA 1
ATOM 1071 C C . ASN A 1 130 ? -3.461 -8.185 -1.921 1.00 94.12 130 ASN A C 1
ATOM 1073 O O . ASN A 1 130 ? -4.677 -8.014 -1.992 1.00 94.12 130 ASN A O 1
ATOM 1077 N N . PHE A 1 131 ? -2.610 -7.868 -2.885 1.00 91.62 131 PHE A N 1
ATOM 1078 C CA . PHE A 1 131 ? -2.988 -7.512 -4.238 1.00 91.62 131 PHE A CA 1
ATOM 1079 C C . PHE A 1 131 ? -2.624 -8.685 -5.134 1.00 91.62 131 PHE A C 1
ATOM 1081 O O . PHE A 1 131 ? -1.476 -9.126 -5.108 1.00 91.62 131 PHE A O 1
ATOM 1088 N N . ASP A 1 132 ? -3.573 -9.178 -5.914 1.00 90.00 132 ASP A N 1
ATOM 1089 C CA . ASP A 1 132 ? -3.289 -10.067 -7.036 1.00 90.00 132 ASP A CA 1
ATOM 1090 C C . ASP A 1 132 ? -3.449 -9.250 -8.310 1.00 90.00 132 ASP A C 1
ATOM 1092 O O . ASP A 1 132 ? -4.541 -8.749 -8.579 1.00 90.00 132 ASP A O 1
ATOM 1096 N N . ILE A 1 133 ? -2.359 -9.030 -9.034 1.00 86.31 133 ILE A N 1
ATOM 1097 C CA . ILE A 1 133 ? -2.383 -8.311 -10.301 1.00 86.31 133 ILE A CA 1
ATOM 1098 C C . ILE A 1 133 ? -2.442 -9.374 -11.387 1.00 86.31 133 ILE A C 1
ATOM 1100 O O . ILE A 1 133 ? -1.488 -10.146 -11.546 1.00 86.31 133 ILE A O 1
ATOM 1104 N N . ASN A 1 134 ? -3.561 -9.410 -12.111 1.00 79.31 134 ASN A N 1
ATOM 1105 C CA . ASN A 1 134 ? -3.811 -10.426 -13.125 1.00 79.31 134 ASN A CA 1
ATOM 1106 C C . ASN A 1 134 ? -2.622 -10.490 -14.096 1.00 79.31 134 ASN A C 1
ATOM 1108 O O . ASN A 1 134 ? -2.078 -9.461 -14.497 1.00 79.31 134 ASN A O 1
ATOM 1112 N N . ASP A 1 135 ? -2.189 -11.710 -14.412 1.00 74.56 135 ASP A N 1
ATOM 1113 C CA . ASP A 1 135 ? -1.082 -12.015 -15.328 1.00 74.56 135 ASP A CA 1
ATOM 1114 C C . ASP A 1 135 ? 0.327 -11.547 -14.899 1.00 74.56 135 ASP A C 1
ATOM 1116 O O . ASP A 1 135 ? 1.297 -11.803 -15.615 1.00 74.56 135 ASP A O 1
ATOM 1120 N N . LEU A 1 136 ? 0.478 -10.918 -13.725 1.00 75.50 136 LEU A N 1
ATOM 1121 C CA . LEU A 1 136 ? 1.756 -10.372 -13.238 1.00 75.50 136 LEU A CA 1
ATOM 1122 C C . LEU A 1 136 ? 2.185 -10.949 -11.886 1.00 75.50 136 LEU A C 1
ATOM 1124 O O . LEU A 1 136 ? 3.375 -11.161 -11.653 1.00 75.50 136 LEU A O 1
ATOM 1128 N N . GLY A 1 137 ? 1.225 -11.243 -11.007 1.00 83.38 137 GLY A N 1
ATOM 1129 C CA . GLY A 1 137 ? 1.449 -11.910 -9.727 1.00 83.38 137 GLY A CA 1
ATOM 1130 C C . GLY A 1 137 ? 1.043 -11.073 -8.516 1.00 83.38 137 GLY A C 1
ATOM 1131 O O . GLY A 1 137 ? 0.316 -10.085 -8.615 1.00 83.38 137 GLY A O 1
ATOM 1132 N N . GLN A 1 138 ? 1.520 -11.479 -7.334 1.00 87.88 138 GLN A N 1
ATOM 1133 C CA . GLN A 1 138 ? 0.983 -10.991 -6.060 1.00 87.88 138 GLN A CA 1
ATOM 1134 C C . GLN A 1 138 ? 1.885 -9.988 -5.340 1.00 87.88 138 GLN A C 1
ATOM 1136 O O . GLN A 1 138 ? 3.060 -10.254 -5.115 1.00 87.88 138 GLN A O 1
ATOM 1141 N N . ILE A 1 139 ? 1.310 -8.893 -4.844 1.00 88.25 139 ILE A N 1
ATOM 1142 C CA . ILE A 1 139 ? 1.959 -7.985 -3.891 1.00 88.25 139 ILE A CA 1
ATOM 1143 C C . ILE A 1 139 ? 1.337 -8.194 -2.513 1.00 88.25 139 ILE A C 1
ATOM 1145 O O . ILE A 1 139 ? 0.129 -8.061 -2.334 1.00 88.25 139 ILE A O 1
ATOM 1149 N N . LYS A 1 140 ? 2.161 -8.497 -1.510 1.00 90.25 140 LYS A N 1
ATOM 1150 C CA . LYS A 1 140 ? 1.715 -8.733 -0.129 1.00 90.25 140 LYS A CA 1
ATOM 1151 C C . LYS A 1 140 ? 2.261 -7.656 0.786 1.00 90.25 140 LYS A C 1
ATOM 1153 O O . LYS A 1 140 ? 3.475 -7.500 0.905 1.00 90.25 140 LYS A O 1
ATOM 1158 N N . ILE A 1 141 ? 1.373 -6.943 1.467 1.00 92.44 141 ILE A N 1
ATOM 1159 C CA . ILE A 1 141 ? 1.700 -5.921 2.458 1.00 92.44 141 ILE A CA 1
ATOM 1160 C C . ILE A 1 141 ? 1.290 -6.439 3.830 1.00 92.44 141 ILE A C 1
ATOM 1162 O O . ILE A 1 141 ? 0.126 -6.733 4.080 1.00 92.44 141 ILE A O 1
ATOM 1166 N N . LYS A 1 142 ? 2.251 -6.508 4.749 1.00 93.38 142 LYS A N 1
ATOM 1167 C CA . LYS A 1 142 ? 2.010 -6.829 6.157 1.00 93.38 142 LYS A CA 1
ATOM 1168 C C . LYS A 1 142 ? 2.305 -5.614 7.023 1.00 93.38 142 LYS A C 1
ATOM 1170 O O . LYS A 1 142 ? 3.469 -5.214 7.154 1.00 93.38 142 LYS A O 1
ATOM 1175 N N . LEU A 1 143 ? 1.272 -5.047 7.640 1.00 91.31 143 LEU A N 1
ATOM 1176 C CA . LEU A 1 143 ? 1.414 -3.950 8.591 1.00 91.31 143 LEU A CA 1
ATOM 1177 C C . LEU A 1 143 ? 2.094 -4.457 9.873 1.00 91.31 143 LEU A C 1
ATOM 1179 O O . LEU A 1 143 ? 1.693 -5.440 10.495 1.00 91.31 143 LEU A O 1
ATOM 1183 N N . VAL A 1 144 ? 3.153 -3.773 10.297 1.00 85.00 144 VAL A N 1
ATOM 1184 C CA . VAL A 1 144 ? 3.860 -4.040 11.551 1.00 85.00 144 VAL A CA 1
ATOM 1185 C C . VAL A 1 144 ? 3.144 -3.287 12.663 1.00 85.00 144 VAL A C 1
ATOM 1187 O O . VAL A 1 144 ? 3.457 -2.139 12.988 1.00 85.00 144 VAL A O 1
ATOM 1190 N N . ILE A 1 145 ? 2.159 -3.951 13.256 1.00 69.00 145 ILE A N 1
ATOM 1191 C CA . ILE A 1 145 ? 1.393 -3.407 14.372 1.00 69.00 145 ILE A CA 1
ATOM 1192 C C . ILE A 1 145 ? 2.201 -3.604 15.658 1.00 69.00 145 ILE A C 1
ATOM 1194 O O . ILE A 1 145 ? 2.579 -4.714 16.036 1.00 69.00 145 ILE A O 1
ATOM 1198 N N . SER A 1 146 ? 2.495 -2.509 16.357 1.00 59.53 146 SER A N 1
ATOM 1199 C CA . SER A 1 146 ? 3.110 -2.601 17.679 1.00 59.53 146 SER A CA 1
ATOM 1200 C C . SER A 1 146 ? 2.127 -3.245 18.659 1.00 59.53 146 SER A C 1
ATOM 1202 O O . SER A 1 146 ? 1.053 -2.695 18.903 1.00 59.53 146 SER A O 1
ATOM 1204 N N . LYS A 1 147 ? 2.525 -4.344 19.318 1.00 54.75 147 LYS A N 1
ATOM 1205 C CA . LYS A 1 147 ? 1.758 -4.981 20.413 1.00 54.75 147 LYS A CA 1
ATOM 1206 C C . LYS A 1 147 ? 1.359 -4.000 21.529 1.00 54.75 147 LY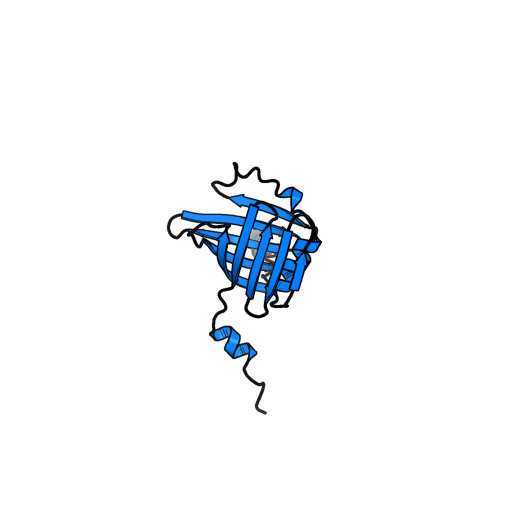S A C 1
ATOM 1208 O O . LYS A 1 147 ? 0.427 -4.258 22.285 1.00 54.75 147 LYS A O 1
ATOM 1213 N N . LYS A 1 148 ? 2.067 -2.870 21.663 1.00 53.84 148 LYS A N 1
ATOM 1214 C CA . LYS A 1 148 ? 1.743 -1.809 22.628 1.00 53.84 148 LYS A CA 1
ATOM 1215 C C . LYS A 1 148 ? 0.477 -1.029 22.238 1.00 53.84 148 LYS A C 1
ATOM 1217 O O . LYS A 1 148 ? -0.244 -0.599 23.131 1.00 53.84 148 LYS A O 1
ATOM 1222 N N . LEU A 1 149 ? 0.199 -0.876 20.941 1.00 51.12 149 LEU A N 1
ATOM 1223 C CA . LEU A 1 149 ? -1.018 -0.237 20.425 1.00 51.12 149 LEU A CA 1
ATOM 1224 C C . LEU A 1 149 ? -2.227 -1.178 20.533 1.00 51.12 149 LEU A C 1
ATOM 1226 O O . LEU A 1 149 ? -3.260 -0.760 21.039 1.00 51.12 149 LEU A O 1
ATOM 1230 N N . GLU A 1 150 ? -2.065 -2.467 20.214 1.00 51.69 150 GLU A N 1
ATOM 1231 C CA . GLU A 1 150 ? -3.141 -3.467 20.374 1.00 51.69 150 GLU A CA 1
ATOM 1232 C C . GLU A 1 150 ? -3.648 -3.585 21.817 1.00 51.69 150 GLU A C 1
ATOM 1234 O O . GLU A 1 150 ? -4.836 -3.790 22.051 1.00 51.69 150 GLU A O 1
ATOM 1239 N N . ARG A 1 151 ? -2.755 -3.453 22.808 1.00 51.12 151 ARG A N 1
ATOM 1240 C CA . ARG A 1 151 ? -3.146 -3.476 24.225 1.00 51.12 151 ARG A CA 1
ATOM 1241 C C . ARG A 1 151 ? -3.973 -2.257 24.618 1.00 51.12 151 ARG A C 1
ATOM 1243 O O . ARG A 1 151 ? -4.869 -2.401 25.441 1.00 51.12 151 ARG A O 1
ATOM 1250 N N . LYS A 1 152 ? -3.700 -1.086 24.034 1.00 53.47 152 LYS A N 1
ATOM 1251 C CA . LYS A 1 152 ? -4.451 0.147 24.307 1.00 53.47 152 LYS A CA 1
ATOM 1252 C C . LYS A 1 152 ? -5.889 0.043 23.789 1.00 53.47 152 LYS A C 1
ATOM 1254 O O . LYS A 1 152 ? -6.799 0.432 24.508 1.00 53.47 152 LYS A O 1
ATOM 1259 N N . ASP A 1 153 ? -6.080 -0.561 22.617 1.00 55.12 153 ASP A N 1
ATOM 1260 C CA . ASP A 1 153 ? -7.408 -0.786 22.026 1.00 55.12 153 ASP A CA 1
ATOM 1261 C C . ASP A 1 153 ? -8.188 -1.906 22.745 1.00 55.12 153 ASP A C 1
ATOM 1263 O O . ASP A 1 153 ? -9.414 -1.891 22.781 1.00 55.12 153 ASP A O 1
ATOM 1267 N N . LYS A 1 154 ? -7.481 -2.865 23.362 1.00 51.81 154 LYS A N 1
ATOM 1268 C CA . LYS A 1 154 ? -8.069 -3.968 24.146 1.00 51.81 154 LYS A CA 1
ATOM 1269 C C . LYS A 1 154 ? -8.243 -3.668 25.637 1.00 51.81 154 LYS A C 1
ATOM 1271 O O . LYS A 1 154 ? -8.697 -4.546 26.369 1.00 51.81 154 LYS A O 1
ATOM 1276 N N . THR A 1 155 ? -7.865 -2.482 26.122 1.00 46.75 155 THR A N 1
ATOM 1277 C CA . THR A 1 155 ? -8.078 -2.157 27.539 1.00 46.75 155 THR A CA 1
ATOM 1278 C C . THR A 1 155 ? -9.557 -1.803 27.733 1.00 46.75 155 THR A C 1
ATOM 1280 O O . THR A 1 155 ? -10.018 -0.846 27.110 1.00 46.75 155 THR A O 1
ATOM 1283 N N . PRO A 1 156 ? -10.324 -2.519 28.579 1.00 46.56 156 PRO A N 1
A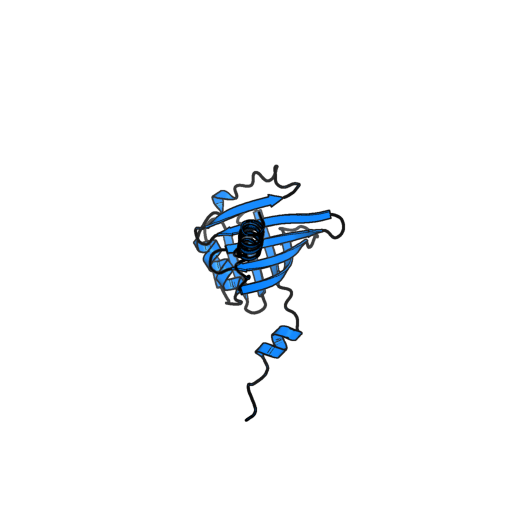TOM 1284 C CA . PRO A 1 156 ? -11.654 -2.069 28.954 1.00 46.56 156 PRO A CA 1
ATOM 1285 C C . PRO A 1 156 ? -11.516 -0.695 29.603 1.00 46.56 156 PRO A C 1
ATOM 1287 O O . PRO A 1 156 ? -10.676 -0.504 30.484 1.00 46.56 156 PRO A O 1
ATOM 1290 N N . SER A 1 157 ? -12.349 0.259 29.194 1.00 52.06 157 SER A N 1
ATOM 1291 C CA . SER A 1 157 ? -12.599 1.429 30.025 1.00 52.06 157 SER A CA 1
ATOM 1292 C C . SER A 1 157 ? -13.292 0.945 31.301 1.00 52.06 157 SER A C 1
ATOM 1294 O O . SER A 1 157 ? -14.499 0.727 31.335 1.00 52.06 157 SER A O 1
ATOM 1296 N N . ALA A 1 158 ? -12.498 0.679 32.330 1.00 47.72 158 ALA A N 1
ATOM 1297 C CA . ALA A 1 158 ? -12.927 0.532 33.710 1.00 47.72 158 ALA A CA 1
ATOM 1298 C C . ALA A 1 158 ? -11.715 0.913 34.580 1.00 47.72 158 ALA A C 1
ATOM 1300 O O . ALA A 1 158 ? -10.618 0.416 34.353 1.00 47.72 158 ALA A O 1
ATOM 1301 N N . ALA A 1 159 ? -11.818 1.817 35.545 1.00 43.00 159 ALA A N 1
ATOM 1302 C CA . ALA A 1 159 ? -12.954 2.012 36.426 1.00 43.00 159 ALA A CA 1
ATOM 1303 C C . ALA A 1 159 ? -13.192 3.488 36.789 1.00 43.00 159 ALA A C 1
ATOM 1305 O O . ALA A 1 159 ? -12.326 4.342 36.612 1.00 43.00 159 ALA A O 1
ATOM 1306 N N . LYS A 1 160 ? -14.419 3.705 37.273 1.00 40.50 160 LYS A N 1
ATOM 1307 C CA . LYS A 1 160 ? -14.890 4.838 38.075 1.00 40.50 160 LYS A CA 1
ATOM 1308 C C . LYS A 1 160 ? -13.945 5.193 39.219 1.00 40.50 160 LYS A C 1
ATOM 1310 O O . LYS A 1 160 ? -13.319 4.253 39.757 1.00 40.50 160 LYS A O 1
#

pLDDT: mean 74.34, std 18.56, range [35.69, 95.81]

Organism: NCBI:txid1123866

Radius of gyration: 21.64 Å; chains: 1; bounding box: 37×73×56 Å